Protein AF-A0A9D6RI57-F1 (afdb_monomer)

Structure (mmCIF, N/CA/C/O backbone):
data_AF-A0A9D6RI57-F1
#
_entry.id   AF-A0A9D6RI57-F1
#
loop_
_atom_site.group_PDB
_atom_site.id
_atom_site.type_symbol
_atom_site.label_atom_id
_atom_site.label_alt_id
_atom_site.label_comp_id
_atom_site.label_asym_id
_atom_site.label_entity_id
_atom_site.label_seq_id
_atom_site.pdbx_PDB_ins_code
_atom_site.Cartn_x
_atom_site.Cartn_y
_atom_site.Cartn_z
_atom_site.occupancy
_atom_site.B_iso_or_equiv
_atom_site.auth_seq_id
_atom_site.auth_comp_id
_atom_site.auth_asym_id
_atom_site.auth_atom_id
_atom_site.pdbx_PDB_model_num
ATOM 1 N N . MET A 1 1 ? -22.264 -11.348 12.246 1.00 58.94 1 MET A N 1
ATOM 2 C CA . MET A 1 1 ? -21.006 -10.604 12.469 1.00 58.94 1 MET A CA 1
ATOM 3 C C . MET A 1 1 ? -20.968 -9.486 11.444 1.00 58.94 1 MET A C 1
ATOM 5 O O . MET A 1 1 ? -21.372 -9.739 10.317 1.00 58.94 1 MET A O 1
ATOM 9 N N . THR A 1 2 ? -20.612 -8.265 11.836 1.00 76.94 2 THR A N 1
ATOM 10 C CA . THR A 1 2 ? -20.466 -7.143 10.898 1.00 76.94 2 THR A CA 1
ATOM 11 C C . THR A 1 2 ? -19.278 -7.392 9.976 1.00 76.94 2 THR A C 1
ATOM 13 O O . THR A 1 2 ? -18.293 -8.001 10.395 1.00 76.94 2 THR A O 1
ATOM 16 N N . GLU A 1 3 ? -19.385 -6.957 8.724 1.00 88.62 3 GLU A N 1
ATOM 17 C CA . GLU A 1 3 ? -18.296 -7.059 7.756 1.00 88.62 3 GLU A CA 1
ATOM 18 C C . GLU A 1 3 ? -17.058 -6.282 8.247 1.00 88.62 3 GLU A C 1
ATOM 20 O O . GLU A 1 3 ? -17.234 -5.164 8.752 1.00 88.62 3 GLU A O 1
ATOM 25 N N . PRO A 1 4 ? -15.836 -6.846 8.138 1.00 95.19 4 PRO A N 1
ATOM 26 C CA . PRO A 1 4 ? -14.624 -6.178 8.592 1.00 95.19 4 PRO A CA 1
ATOM 27 C C . PRO A 1 4 ? -14.434 -4.819 7.913 1.00 95.19 4 PRO A C 1
ATOM 29 O O . PRO A 1 4 ? -14.451 -4.711 6.689 1.00 95.19 4 PRO A O 1
ATOM 32 N N . GLY A 1 5 ? -14.240 -3.777 8.711 1.00 97.94 5 GLY A N 1
ATOM 33 C CA . GLY A 1 5 ? -13.867 -2.457 8.244 1.00 97.94 5 GLY A CA 1
ATOM 34 C C . GLY A 1 5 ? 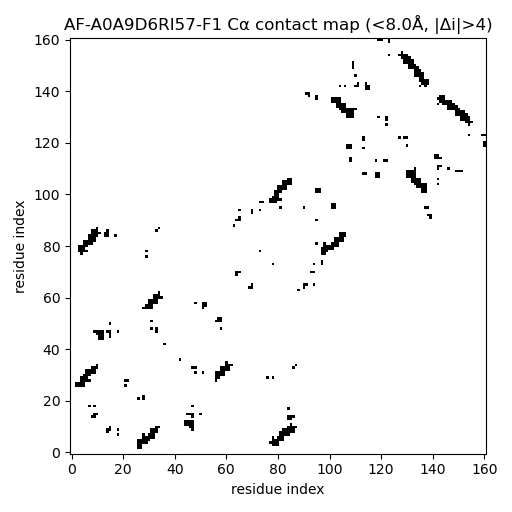-12.395 -2.397 7.840 1.00 97.94 5 GLY A C 1
ATOM 35 O O . GLY A 1 5 ? -11.517 -2.835 8.581 1.00 97.94 5 GLY A O 1
ATOM 36 N N . VAL A 1 6 ? -12.123 -1.825 6.673 1.00 98.56 6 VAL A N 1
ATOM 37 C CA . VAL A 1 6 ? -10.787 -1.786 6.075 1.00 98.56 6 VAL A CA 1
ATOM 38 C C . VAL A 1 6 ? -10.301 -0.348 5.964 1.00 98.56 6 VAL A C 1
ATOM 40 O O . VAL A 1 6 ? -11.009 0.514 5.444 1.00 98.56 6 VAL A O 1
ATOM 43 N N . VAL A 1 7 ? -9.074 -0.088 6.408 1.00 98.81 7 VAL A N 1
ATOM 44 C CA . VAL A 1 7 ? -8.341 1.136 6.058 1.00 98.81 7 VAL A CA 1
ATOM 45 C C . VAL A 1 7 ? -7.250 0.781 5.056 1.00 98.81 7 VAL A C 1
ATOM 47 O O . VAL A 1 7 ? -6.501 -0.175 5.250 1.00 98.81 7 VAL A O 1
ATOM 50 N N . VAL A 1 8 ? -7.165 1.557 3.979 1.00 98.88 8 VAL A N 1
ATOM 51 C CA . VAL A 1 8 ? -6.216 1.318 2.889 1.00 98.88 8 VAL A CA 1
ATOM 52 C C . VAL A 1 8 ? -5.184 2.436 2.853 1.00 98.88 8 VAL A C 1
ATOM 54 O O . VAL A 1 8 ? -5.531 3.609 2.815 1.00 98.88 8 VAL A O 1
ATOM 57 N N . PHE A 1 9 ? -3.914 2.072 2.817 1.00 98.81 9 PHE A N 1
ATOM 58 C CA . PHE A 1 9 ? -2.785 2.934 2.509 1.00 98.81 9 PHE A CA 1
ATOM 59 C C . PHE A 1 9 ? -2.329 2.590 1.102 1.00 98.81 9 PHE A C 1
ATOM 61 O O . PHE A 1 9 ? -1.819 1.499 0.881 1.00 98.81 9 PHE A O 1
ATOM 68 N N . ALA A 1 10 ? -2.529 3.473 0.134 1.00 98.44 10 ALA A N 1
ATOM 69 C CA . ALA A 1 10 ? -2.287 3.131 -1.260 1.00 98.44 10 ALA A CA 1
ATOM 70 C C . ALA A 1 10 ? -1.680 4.284 -2.048 1.00 98.44 10 ALA A C 1
ATOM 72 O O . ALA A 1 10 ? -1.948 5.452 -1.774 1.00 98.44 10 ALA A O 1
ATOM 73 N N . TYR A 1 11 ? -0.866 3.948 -3.044 1.00 97.38 11 TYR A N 1
ATOM 74 C CA . TYR A 1 11 ? -0.358 4.893 -4.032 1.00 97.38 11 TYR A CA 1
ATOM 75 C C . TYR A 1 11 ? -0.044 4.170 -5.346 1.00 97.38 11 TYR A C 1
ATOM 77 O O . TYR A 1 11 ? 0.114 2.949 -5.352 1.00 97.38 11 TYR A O 1
ATOM 85 N N . HIS A 1 12 ? 0.104 4.928 -6.438 1.00 95.69 12 HIS A N 1
ATOM 86 C CA . HIS A 1 12 ? 0.424 4.398 -7.768 1.00 95.69 12 HIS A CA 1
ATOM 87 C C . HIS A 1 12 ? -0.678 3.495 -8.363 1.00 95.69 12 HIS A C 1
ATOM 89 O O . HIS A 1 12 ? -1.696 3.218 -7.728 1.00 95.69 12 HIS A O 1
ATOM 95 N N . ASP A 1 13 ? -0.463 3.005 -9.587 1.00 95.56 13 ASP A N 1
ATOM 96 C CA . ASP A 1 13 ? -1.379 2.082 -10.268 1.00 95.56 13 ASP A CA 1
ATOM 97 C C . ASP A 1 13 ? -1.678 0.813 -9.471 1.00 95.56 13 ASP A C 1
ATOM 99 O O . ASP A 1 13 ? -2.827 0.387 -9.453 1.00 95.56 13 ASP A O 1
ATOM 103 N N . VAL A 1 14 ? -0.689 0.243 -8.771 1.00 95.81 14 VAL A N 1
ATOM 104 C CA . VAL A 1 14 ? -0.912 -0.939 -7.922 1.00 95.81 14 VAL A CA 1
ATOM 105 C C . VAL A 1 14 ? -1.887 -0.614 -6.795 1.00 95.81 14 VAL A C 1
ATOM 107 O O . VAL A 1 14 ? -2.785 -1.402 -6.511 1.00 95.81 14 VAL A O 1
ATOM 110 N N . GLY A 1 15 ? -1.766 0.572 -6.194 1.00 98.06 15 GLY A N 1
ATOM 111 C CA . GLY A 1 15 ? -2.721 1.055 -5.207 1.00 98.06 15 GLY A CA 1
ATOM 112 C C . GLY A 1 15 ? -4.139 1.185 -5.762 1.00 98.06 15 GLY A C 1
ATOM 113 O O . GLY A 1 15 ? -5.085 0.831 -5.065 1.00 98.06 15 GLY A O 1
ATOM 114 N N . VAL A 1 16 ? -4.291 1.650 -7.008 1.00 98.31 16 VAL A N 1
ATOM 115 C CA . VAL A 1 16 ? -5.599 1.750 -7.679 1.00 98.31 16 VAL A CA 1
ATOM 116 C C . VAL A 1 16 ? -6.178 0.370 -7.979 1.00 98.31 16 VAL A C 1
ATOM 118 O O . VAL A 1 16 ? -7.321 0.128 -7.616 1.00 98.31 16 VAL A O 1
ATOM 121 N N . GLU A 1 17 ? -5.404 -0.546 -8.569 1.00 98.12 17 GLU A N 1
ATOM 122 C CA . GLU A 1 17 ? -5.868 -1.913 -8.867 1.00 98.12 17 GLU A CA 1
ATOM 123 C C . GLU A 1 17 ? -6.296 -2.662 -7.601 1.00 98.12 17 GLU A C 1
ATOM 125 O O . GLU A 1 17 ? -7.348 -3.295 -7.561 1.00 98.12 17 GLU A O 1
ATOM 130 N N . CYS A 1 18 ? -5.513 -2.559 -6.524 1.00 98.12 18 CYS A N 1
ATOM 131 C CA . CYS A 1 18 ? -5.852 -3.234 -5.275 1.00 98.12 18 CYS A CA 1
ATOM 132 C C . CYS A 1 18 ? -7.073 -2.603 -4.601 1.00 98.12 18 CYS A C 1
ATOM 134 O O . CYS A 1 18 ? -7.903 -3.311 -4.032 1.00 98.12 18 CYS A O 1
ATOM 136 N N . LEU A 1 19 ? -7.206 -1.275 -4.669 1.00 98.50 19 LEU A N 1
ATOM 137 C CA . LEU A 1 19 ? -8.388 -0.587 -4.164 1.00 98.50 19 LEU A CA 1
ATOM 138 C C . LEU A 1 19 ? -9.642 -0.973 -4.964 1.00 98.50 19 LEU A C 1
ATOM 140 O O . LEU A 1 19 ? -10.680 -1.229 -4.357 1.00 98.50 19 LEU A O 1
ATOM 144 N N . ASP A 1 20 ? -9.533 -1.081 -6.290 1.00 98.50 20 ASP A N 1
ATOM 145 C CA . ASP A 1 20 ? -10.615 -1.539 -7.167 1.00 98.50 20 ASP A CA 1
ATOM 146 C C . ASP A 1 20 ? -11.031 -2.975 -6.865 1.00 98.50 20 ASP A C 1
ATOM 148 O O . ASP A 1 20 ? -12.217 -3.247 -6.683 1.00 98.50 20 ASP A O 1
ATOM 152 N N . ALA A 1 21 ? -10.064 -3.871 -6.662 1.00 98.12 21 ALA A N 1
ATOM 153 C CA . ALA A 1 21 ? -10.338 -5.240 -6.248 1.00 98.12 21 ALA A CA 1
ATOM 154 C C . ALA A 1 21 ? -11.124 -5.298 -4.924 1.00 98.12 21 ALA A C 1
ATOM 156 O O . ALA A 1 21 ? -12.087 -6.060 -4.815 1.00 98.12 21 ALA A O 1
ATOM 157 N N . LEU A 1 22 ? -10.768 -4.476 -3.929 1.00 98.06 22 LEU A N 1
ATOM 158 C CA . LEU A 1 22 ? -11.508 -4.398 -2.663 1.00 98.06 22 LEU A CA 1
ATOM 159 C C . LEU A 1 22 ? -12.932 -3.851 -2.855 1.00 98.06 22 LEU A C 1
ATOM 161 O O . LEU A 1 22 ? -13.879 -4.400 -2.289 1.00 98.06 22 LEU A O 1
ATOM 165 N N . VAL A 1 23 ? -13.102 -2.804 -3.669 1.00 97.88 23 VAL A N 1
ATOM 166 C CA . VAL A 1 23 ? -14.420 -2.230 -3.993 1.00 97.88 23 VAL A CA 1
ATOM 167 C C . VAL A 1 23 ? -15.300 -3.251 -4.711 1.00 97.88 23 VAL A C 1
ATOM 169 O O . VAL A 1 23 ? -16.450 -3.453 -4.326 1.00 97.88 23 VAL A O 1
ATOM 172 N N . PHE A 1 24 ? -14.760 -3.929 -5.722 1.00 97.50 24 PHE A N 1
ATOM 173 C CA . PHE A 1 24 ? -15.463 -4.952 -6.492 1.00 97.50 24 PHE A CA 1
ATOM 174 C C . PHE A 1 24 ? -15.920 -6.124 -5.615 1.00 97.50 24 PHE A C 1
ATOM 176 O O . PHE A 1 24 ? -17.007 -6.669 -5.811 1.00 97.50 24 PHE A O 1
ATOM 183 N N . ARG A 1 25 ? -15.115 -6.500 -4.614 1.00 96.56 25 ARG A N 1
ATOM 184 C CA . ARG A 1 25 ? -15.466 -7.528 -3.620 1.00 96.56 25 ARG A CA 1
ATOM 185 C C . ARG A 1 25 ? -16.484 -7.057 -2.579 1.00 96.56 25 ARG A C 1
ATOM 187 O O . ARG A 1 25 ? -16.922 -7.875 -1.777 1.00 96.56 25 ARG A O 1
ATOM 194 N N . GLY A 1 26 ? -16.878 -5.784 -2.607 1.00 96.38 26 GLY A N 1
ATOM 195 C CA . GLY A 1 26 ? -17.854 -5.209 -1.687 1.00 96.38 26 GLY A CA 1
ATOM 196 C C . GLY A 1 26 ? -17.296 -4.900 -0.300 1.00 96.38 26 GLY A C 1
ATOM 197 O O . GLY A 1 26 ? -18.087 -4.655 0.604 1.00 96.38 26 GLY A O 1
ATOM 198 N N . CYS A 1 27 ? -15.969 -4.884 -0.122 1.00 97.19 27 CYS A N 1
ATOM 199 C CA . CYS A 1 27 ? -15.362 -4.662 1.186 1.00 97.19 27 CYS A CA 1
ATOM 200 C C . CYS A 1 27 ?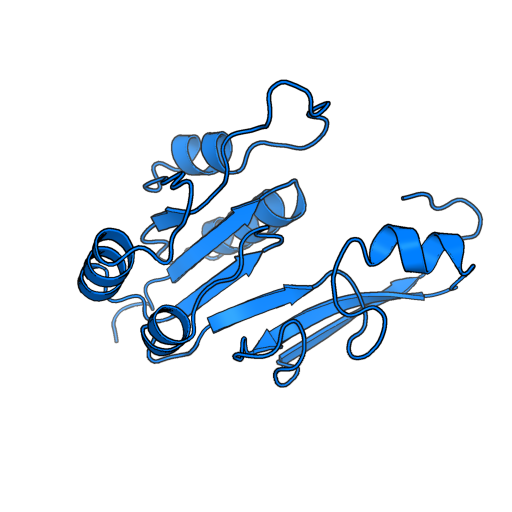 -15.771 -3.306 1.782 1.00 97.19 27 CYS A C 1
ATOM 202 O O . CYS A 1 27 ? -15.821 -2.279 1.098 1.00 97.19 27 CYS A O 1
ATOM 204 N N . ARG A 1 28 ? -15.974 -3.271 3.102 1.00 97.75 28 ARG A N 1
ATOM 205 C CA . ARG A 1 28 ? -16.283 -2.044 3.846 1.00 97.75 28 ARG A CA 1
ATOM 206 C C . ARG A 1 28 ? -15.035 -1.174 4.032 1.00 97.75 28 ARG A C 1
ATOM 208 O O . ARG A 1 28 ? -14.388 -1.201 5.078 1.00 97.75 28 ARG A O 1
ATOM 215 N N . ILE A 1 29 ? -14.707 -0.370 3.027 1.00 98.44 29 ILE A N 1
ATOM 216 C CA . ILE A 1 29 ? -13.560 0.547 3.068 1.00 98.44 29 ILE A CA 1
ATOM 217 C C . ILE A 1 29 ? -13.938 1.812 3.851 1.00 98.44 29 ILE A C 1
ATOM 219 O O . ILE A 1 29 ? -14.780 2.599 3.424 1.00 98.44 29 ILE A O 1
ATOM 223 N N . ILE A 1 30 ? -13.313 2.004 5.013 1.00 98.31 30 ILE A N 1
ATOM 224 C CA . ILE A 1 30 ? -13.561 3.129 5.926 1.00 98.31 30 ILE A CA 1
ATOM 225 C C . ILE A 1 30 ? -12.879 4.402 5.418 1.00 98.31 30 ILE A C 1
ATOM 227 O O . ILE A 1 30 ? -13.461 5.485 5.463 1.00 98.31 30 ILE A O 1
ATOM 231 N N . ALA A 1 31 ? -11.626 4.276 4.983 1.00 98.69 31 ALA A N 1
ATOM 232 C CA . ALA A 1 31 ? -10.804 5.392 4.540 1.00 98.69 31 ALA A CA 1
ATOM 233 C C . ALA A 1 31 ? -9.631 4.920 3.679 1.00 98.69 31 ALA A C 1
ATOM 235 O O . ALA A 1 31 ? -9.135 3.800 3.833 1.00 98.69 31 ALA A O 1
ATOM 236 N N . VAL A 1 32 ? -9.157 5.827 2.831 1.00 98.81 32 VAL A N 1
ATOM 237 C CA . VAL A 1 32 ? -7.945 5.687 2.029 1.00 98.81 32 VAL A CA 1
ATOM 238 C C . VAL A 1 32 ? -6.943 6.766 2.433 1.00 98.81 32 VAL A C 1
ATOM 240 O O . VAL A 1 32 ? -7.259 7.955 2.466 1.00 98.81 32 VAL A O 1
ATOM 243 N N . PHE A 1 33 ? -5.716 6.352 2.714 1.00 98.75 33 PHE A N 1
ATOM 244 C CA . PHE A 1 33 ? -4.560 7.206 2.931 1.00 98.75 33 PHE A CA 1
ATOM 245 C C . PHE A 1 33 ? -3.647 7.110 1.713 1.00 98.75 33 PHE A C 1
ATOM 247 O O . PHE A 1 33 ? -3.270 6.021 1.285 1.00 98.75 33 PHE A O 1
ATOM 254 N N . THR A 1 34 ? -3.299 8.254 1.141 1.00 98.44 34 THR A N 1
ATOM 255 C CA . THR A 1 34 ? -2.458 8.351 -0.057 1.00 98.44 34 THR A CA 1
ATOM 256 C C . THR A 1 34 ? -1.534 9.563 0.052 1.00 98.44 34 THR A C 1
ATOM 258 O O . THR A 1 34 ? -1.534 10.259 1.066 1.00 98.44 34 THR A O 1
ATOM 261 N N . HIS A 1 35 ? -0.722 9.815 -0.967 1.00 96.31 35 HIS A N 1
ATOM 262 C CA . HIS A 1 35 ? 0.195 10.951 -1.020 1.00 96.31 35 HIS A CA 1
ATOM 263 C C . HIS A 1 35 ? -0.354 12.044 -1.928 1.00 96.31 35 HIS A C 1
ATOM 265 O O . HIS A 1 35 ? -1.163 11.785 -2.820 1.00 96.31 35 HIS A O 1
ATOM 271 N N . ARG A 1 36 ? 0.104 13.276 -1.705 1.00 93.00 36 ARG A N 1
ATOM 272 C CA . ARG A 1 36 ? 0.034 14.305 -2.743 1.00 93.00 36 ARG A CA 1
ATOM 273 C C . ARG A 1 36 ? 1.148 14.035 -3.744 1.00 93.00 36 ARG A C 1
ATOM 275 O O . ARG A 1 36 ? 2.276 13.759 -3.337 1.00 93.00 36 ARG A O 1
ATOM 282 N N . ASP A 1 37 ? 0.824 14.149 -5.022 1.00 90.88 37 ASP A N 1
ATOM 283 C CA . ASP A 1 37 ? 1.806 14.036 -6.092 1.00 90.88 37 ASP A CA 1
ATOM 284 C C . ASP A 1 37 ? 2.871 15.134 -5.935 1.00 90.88 37 ASP A C 1
ATOM 286 O O . ASP A 1 37 ? 2.553 16.292 -5.637 1.00 90.88 37 ASP A O 1
ATOM 290 N N . HIS A 1 38 ? 4.146 14.776 -6.108 1.00 85.44 38 HIS A N 1
ATOM 291 C CA . HIS A 1 38 ? 5.227 15.755 -6.028 1.00 85.44 38 HIS A CA 1
ATOM 292 C C . HIS A 1 38 ? 5.246 16.607 -7.311 1.00 85.44 38 HIS A C 1
ATOM 294 O O . HIS A 1 38 ? 5.208 16.030 -8.397 1.00 85.44 38 HIS A O 1
ATOM 300 N N . PRO A 1 39 ? 5.363 17.950 -7.241 1.00 85.38 39 PRO A N 1
ATOM 301 C CA . PRO A 1 39 ? 5.282 18.819 -8.426 1.00 85.38 39 PRO A CA 1
ATOM 302 C C . PRO A 1 39 ? 6.315 18.512 -9.518 1.00 85.38 39 PRO A C 1
ATOM 304 O O . PRO A 1 39 ? 6.082 18.778 -10.693 1.00 85.38 39 PRO A O 1
ATOM 307 N N . GLU A 1 40 ? 7.466 17.971 -9.119 1.00 90.38 40 GLU A N 1
ATOM 308 C CA . GLU A 1 40 ? 8.572 17.615 -10.016 1.00 90.38 40 GLU A CA 1
ATOM 309 C C . GLU A 1 40 ? 8.527 16.150 -10.483 1.00 90.38 40 GLU A C 1
ATOM 311 O O . GLU A 1 40 ? 9.322 15.743 -11.329 1.00 90.38 40 GLU A O 1
ATOM 316 N N . GLU A 1 41 ? 7.619 15.334 -9.938 1.00 86.50 41 GLU A N 1
ATOM 317 C CA . GLU A 1 41 ? 7.457 13.949 -10.368 1.00 86.50 41 GLU A CA 1
ATOM 318 C C . GLU A 1 41 ? 6.591 13.910 -11.630 1.00 86.50 41 GLU A C 1
ATOM 320 O O . GLU A 1 41 ? 5.471 14.421 -11.665 1.00 86.50 41 GLU A O 1
ATOM 325 N N . LYS A 1 42 ? 7.096 13.277 -12.693 1.00 88.06 42 LYS A N 1
ATOM 326 C CA . LYS A 1 42 ? 6.270 13.000 -13.867 1.00 88.06 42 LYS A CA 1
ATOM 327 C C . LYS A 1 42 ? 5.232 11.949 -13.484 1.00 88.06 42 LYS A C 1
ATOM 329 O O . LYS A 1 42 ? 5.568 10.776 -13.357 1.00 88.06 42 LYS A O 1
ATOM 334 N N . ILE A 1 43 ? 3.980 12.365 -13.343 1.00 91.12 43 ILE A N 1
ATOM 335 C CA . ILE A 1 43 ? 2.873 11.465 -13.015 1.00 91.12 43 ILE A CA 1
ATOM 336 C C . ILE A 1 43 ? 2.417 10.748 -14.286 1.00 91.12 43 ILE A C 1
ATOM 338 O O . ILE A 1 43 ? 1.866 11.359 -15.201 1.00 91.12 43 ILE A O 1
ATOM 342 N N . TRP A 1 44 ? 2.704 9.451 -14.361 1.00 90.94 44 TRP A N 1
ATOM 343 C CA . TRP A 1 44 ? 2.309 8.564 -15.463 1.00 90.94 44 TRP A CA 1
ATOM 344 C C . TRP A 1 44 ? 1.360 7.444 -15.015 1.00 90.94 44 TRP A C 1
ATOM 346 O O . TRP A 1 44 ? 0.886 6.679 -15.849 1.00 90.94 44 TRP A O 1
ATOM 356 N N . PHE A 1 45 ? 1.071 7.380 -13.716 1.00 92.81 45 PHE A N 1
ATOM 357 C CA . PHE A 1 45 ? 0.193 6.410 -13.070 1.00 92.81 45 PHE A CA 1
ATOM 358 C C . PHE A 1 45 ? -1.137 7.053 -12.666 1.00 92.81 45 PHE A C 1
ATOM 360 O O . PHE A 1 45 ? -1.255 8.277 -12.554 1.00 92.81 45 PHE A O 1
ATOM 367 N N . ARG A 1 46 ? -2.157 6.231 -12.412 1.00 96.31 46 ARG A N 1
ATOM 368 C CA . ARG A 1 46 ? -3.471 6.704 -11.953 1.00 96.31 46 ARG A CA 1
ATOM 369 C C . ARG A 1 46 ? -3.437 7.193 -10.506 1.00 96.31 46 ARG A C 1
ATOM 371 O O . ARG A 1 46 ? -2.690 6.698 -9.663 1.00 96.31 46 ARG A O 1
ATOM 378 N N . SER A 1 47 ? -4.325 8.138 -10.199 1.00 97.12 47 SER A N 1
ATOM 379 C CA . SER A 1 47 ? -4.453 8.714 -8.861 1.00 97.12 47 SER A CA 1
ATOM 380 C C . SER A 1 47 ? -5.395 7.899 -7.973 1.00 97.12 47 SER A C 1
ATOM 382 O O . SER A 1 47 ? -6.609 7.869 -8.186 1.00 97.12 47 SER A O 1
ATOM 384 N N . VAL A 1 48 ? -4.844 7.321 -6.902 1.00 98.31 48 VAL A N 1
ATOM 385 C CA . VAL A 1 48 ? -5.617 6.677 -5.822 1.00 98.31 48 VAL A CA 1
ATOM 386 C C . VAL A 1 48 ? -6.620 7.648 -5.193 1.00 98.31 48 VAL A C 1
ATOM 388 O O . VAL A 1 48 ? -7.743 7.257 -4.883 1.00 98.31 48 VAL A O 1
ATOM 391 N N . ALA A 1 49 ? -6.245 8.922 -5.033 1.00 97.94 49 ALA A N 1
ATOM 392 C CA . ALA A 1 49 ? -7.132 9.932 -4.464 1.00 97.94 49 ALA A CA 1
ATOM 393 C C . ALA A 1 49 ? -8.362 10.166 -5.352 1.00 97.94 49 ALA A C 1
ATOM 395 O O . ALA A 1 49 ? -9.485 10.173 -4.850 1.00 97.94 49 ALA A O 1
ATOM 396 N N . GLN A 1 50 ? -8.155 10.316 -6.665 1.00 97.75 50 GLN A N 1
ATOM 397 C CA . GLN A 1 50 ? -9.252 10.507 -7.617 1.00 97.75 50 GLN A CA 1
ATOM 398 C C . GLN A 1 50 ? -10.161 9.278 -7.675 1.00 97.75 50 GLN A C 1
ATOM 400 O O . GLN A 1 50 ? -11.380 9.431 -7.623 1.00 97.75 50 GLN A O 1
ATOM 405 N N . TYR A 1 51 ? -9.584 8.072 -7.716 1.00 98.38 51 TYR A N 1
ATOM 406 C CA . TYR A 1 51 ? -10.356 6.829 -7.693 1.00 98.38 51 TYR A CA 1
ATOM 407 C C . TYR A 1 51 ? -11.224 6.748 -6.426 1.00 98.38 51 TYR A C 1
ATOM 409 O O . TYR A 1 51 ? -12.444 6.618 -6.496 1.00 98.38 51 TYR A O 1
ATOM 417 N N . ALA A 1 52 ? -10.630 6.920 -5.243 1.00 98.25 52 ALA A N 1
ATOM 418 C CA . ALA A 1 52 ? -11.370 6.852 -3.986 1.00 98.25 52 ALA A CA 1
ATOM 419 C C . ALA A 1 52 ? -12.493 7.908 -3.901 1.00 98.25 52 ALA A C 1
ATOM 421 O O . ALA A 1 52 ? -13.595 7.599 -3.448 1.00 98.25 52 ALA A O 1
ATOM 422 N N . GLN A 1 53 ? -12.265 9.125 -4.409 1.00 97.44 53 GLN A N 1
ATOM 423 C CA . GLN A 1 53 ? -13.294 10.168 -4.498 1.00 97.44 53 GLN A CA 1
ATOM 424 C C . GLN A 1 53 ? -14.462 9.778 -5.416 1.00 97.44 53 GLN A C 1
ATOM 426 O O . GLN A 1 53 ? -15.617 10.000 -5.047 1.00 97.44 53 GLN A O 1
ATOM 431 N N . GLN A 1 54 ? -14.192 9.168 -6.576 1.00 97.75 54 GLN A N 1
ATOM 432 C CA . GLN A 1 54 ? -15.232 8.670 -7.492 1.00 97.75 54 GLN A CA 1
ATOM 433 C C . GLN A 1 54 ? -16.129 7.624 -6.817 1.00 97.75 54 G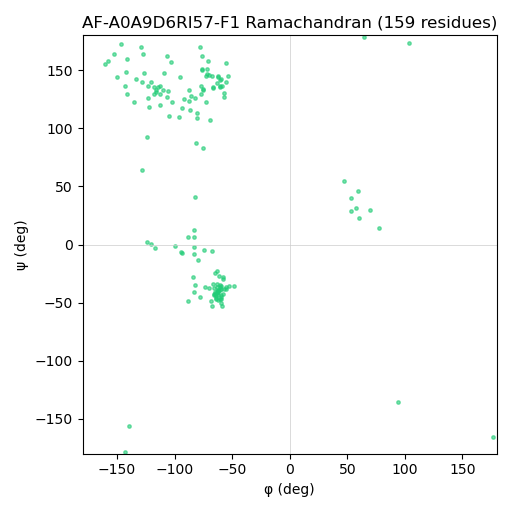LN A C 1
ATOM 435 O O . GLN A 1 54 ? -17.345 7.629 -7.010 1.00 97.75 54 GLN A O 1
ATOM 440 N N . HIS A 1 55 ? -15.541 6.799 -5.951 1.00 97.88 55 HIS A N 1
ATOM 441 C CA . HIS A 1 55 ? -16.242 5.791 -5.157 1.00 97.88 55 HIS A CA 1
ATOM 442 C C . HIS A 1 55 ? -16.776 6.312 -3.810 1.00 97.88 55 HIS A C 1
ATOM 444 O O . HIS A 1 55 ? -17.328 5.539 -3.030 1.00 97.88 55 HIS A O 1
ATOM 450 N N . ARG A 1 56 ? -16.672 7.624 -3.542 1.00 97.94 56 ARG A N 1
ATOM 451 C CA . ARG A 1 56 ? -17.131 8.286 -2.302 1.00 97.94 56 ARG A CA 1
ATOM 452 C C . ARG A 1 56 ? -16.495 7.718 -1.028 1.00 97.94 56 ARG A C 1
ATOM 454 O O . ARG A 1 56 ? -17.106 7.739 0.040 1.00 97.94 56 ARG A O 1
ATOM 461 N N . ILE A 1 57 ? -15.261 7.240 -1.135 1.00 98.44 57 ILE A N 1
ATOM 462 C CA . ILE A 1 57 ? -14.465 6.764 -0.007 1.00 98.44 57 ILE A CA 1
ATOM 463 C C . ILE A 1 57 ? -13.709 7.964 0.587 1.00 98.44 57 ILE A C 1
ATOM 465 O O . ILE A 1 57 ? -13.119 8.737 -0.172 1.00 98.44 57 ILE A O 1
ATOM 469 N N . PRO A 1 58 ? -13.701 8.163 1.919 1.00 98.50 58 PRO A N 1
ATOM 470 C CA . PRO A 1 58 ? -12.914 9.223 2.548 1.00 98.50 58 PRO A CA 1
ATOM 471 C C . PRO A 1 58 ? -11.422 9.108 2.211 1.00 98.50 58 PRO A C 1
ATOM 473 O O . PRO A 1 58 ? -10.835 8.042 2.381 1.00 98.50 58 PRO A O 1
ATOM 476 N N . VAL A 1 59 ? -10.803 10.212 1.778 1.00 98.50 59 VAL A N 1
ATOM 477 C CA . VAL A 1 59 ? -9.382 10.262 1.395 1.00 98.50 59 VAL A CA 1
ATOM 478 C C . VAL A 1 59 ? -8.610 11.224 2.285 1.00 98.50 59 VAL A C 1
ATOM 480 O O . VAL A 1 59 ? -9.043 12.357 2.506 1.00 98.50 59 VAL A O 1
ATOM 483 N N . TYR A 1 60 ? -7.431 10.799 2.733 1.00 98.44 60 TYR A N 1
ATOM 484 C CA . TYR A 1 60 ? -6.503 11.608 3.513 1.00 98.44 60 TYR A CA 1
ATOM 485 C C . TYR A 1 60 ? -5.101 11.585 2.898 1.00 98.44 60 TYR A C 1
ATOM 487 O O . TYR A 1 60 ? -4.624 10.543 2.455 1.00 98.44 60 TYR A O 1
ATOM 495 N N . THR A 1 61 ? -4.433 12.741 2.898 1.00 97.62 61 THR A N 1
ATOM 496 C CA . THR A 1 61 ? -3.059 12.894 2.388 1.00 97.62 61 THR A CA 1
ATOM 497 C C . THR A 1 61 ? -2.154 13.574 3.416 1.00 97.62 61 THR A C 1
ATOM 499 O O . THR A 1 61 ? -1.754 14.725 3.210 1.00 97.62 61 THR A O 1
ATOM 502 N N . PRO A 1 62 ? -1.916 12.954 4.581 1.00 96.94 62 PRO A N 1
ATOM 503 C CA . PRO A 1 62 ? -1.047 13.554 5.577 1.00 96.94 62 PRO A CA 1
ATOM 504 C C . PRO A 1 62 ? 0.417 13.486 5.142 1.00 96.94 62 PRO A C 1
ATOM 506 O O . PRO A 1 62 ? 0.846 12.478 4.586 1.00 96.94 62 PRO A O 1
ATOM 509 N N . ASP A 1 63 ? 1.203 14.509 5.479 1.00 94.12 63 ASP A N 1
ATOM 510 C CA . ASP A 1 63 ? 2.657 14.468 5.261 1.00 94.12 63 ASP A CA 1
ATOM 511 C C . ASP A 1 63 ? 3.296 13.302 6.043 1.00 94.12 63 ASP A C 1
ATOM 513 O O . ASP A 1 63 ? 4.211 12.629 5.570 1.00 94.12 63 ASP A O 1
ATOM 517 N N . SER A 1 64 ? 2.757 13.008 7.231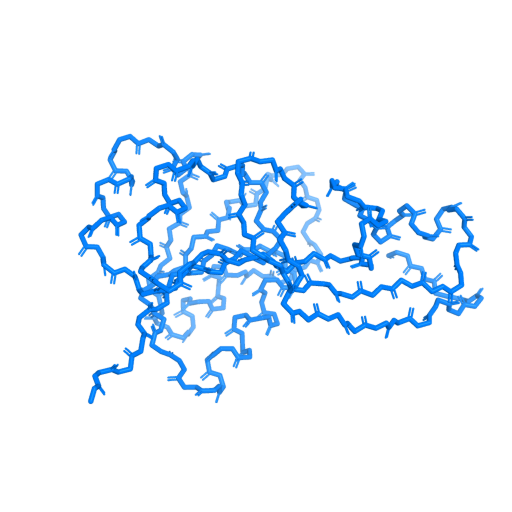 1.00 96.38 64 SER A N 1
ATOM 518 C CA . SER A 1 64 ? 3.066 11.817 8.018 1.00 96.38 64 SER A CA 1
ATOM 519 C C . SER A 1 64 ? 1.802 11.290 8.686 1.00 96.38 64 SER A C 1
ATOM 521 O O . SER A 1 64 ? 1.096 12.035 9.360 1.00 96.38 64 SER A O 1
ATOM 523 N N . VAL A 1 65 ? 1.528 9.992 8.542 1.00 97.44 65 VAL A N 1
ATOM 524 C CA . VAL A 1 65 ? 0.437 9.339 9.284 1.00 97.44 65 VAL A CA 1
ATOM 525 C C . VAL A 1 65 ? 0.836 9.000 10.725 1.00 97.44 65 VAL A C 1
ATOM 527 O O . VAL A 1 65 ? -0.013 8.733 11.563 1.00 97.44 65 VAL A O 1
ATOM 530 N N . ASN A 1 66 ? 2.129 9.056 11.047 1.00 97.94 66 ASN A N 1
ATOM 531 C CA . ASN A 1 66 ? 2.635 8.688 12.369 1.00 97.94 66 ASN A CA 1
ATOM 532 C C . ASN A 1 66 ? 2.516 9.827 13.395 1.00 97.94 66 ASN A C 1
ATOM 534 O O . ASN A 1 66 ? 3.152 9.757 14.446 1.00 97.94 66 ASN A O 1
ATOM 538 N N . THR A 1 67 ? 1.777 10.901 13.097 1.00 98.25 67 THR A N 1
ATOM 539 C CA . THR A 1 67 ? 1.551 11.965 14.083 1.00 98.25 67 THR A CA 1
ATOM 540 C C . THR A 1 67 ? 0.513 11.518 15.119 1.00 98.25 67 THR A C 1
ATOM 542 O O . THR A 1 67 ? -0.375 10.722 14.788 1.00 98.25 67 THR A O 1
ATOM 545 N N . PRO A 1 68 ? 0.577 12.020 16.368 1.00 98.19 68 PRO A N 1
ATOM 546 C CA . PRO A 1 68 ? -0.380 11.652 17.412 1.00 98.19 68 PRO A CA 1
ATOM 547 C C . PRO A 1 68 ? -1.845 11.843 16.999 1.00 98.19 68 PRO A C 1
ATOM 549 O O . PRO A 1 68 ? -2.697 11.030 17.354 1.00 98.19 68 PRO A O 1
ATOM 552 N N . GLU A 1 69 ? -2.138 12.876 16.207 1.00 98.06 69 GLU A N 1
ATOM 553 C CA . GLU A 1 69 ? -3.484 13.184 15.722 1.00 98.06 69 GLU A CA 1
ATOM 554 C C . GLU A 1 69 ? -4.012 12.095 14.779 1.00 98.06 69 GLU A C 1
ATOM 556 O O . GLU A 1 69 ? -5.161 11.668 14.903 1.00 98.06 69 GLU A O 1
ATOM 561 N N . TRP A 1 70 ? -3.182 11.606 13.854 1.00 98.19 70 TRP A N 1
ATOM 562 C CA . TRP A 1 70 ? -3.583 10.552 12.919 1.00 98.19 70 TRP A CA 1
ATOM 563 C C . TRP A 1 70 ? -3.675 9.188 13.579 1.00 98.19 70 TRP A C 1
ATOM 565 O O . TRP A 1 70 ? -4.601 8.437 13.276 1.00 98.19 70 TRP A O 1
ATOM 575 N N . ILE A 1 71 ? -2.779 8.892 14.520 1.00 98.50 71 ILE A N 1
ATOM 576 C CA . ILE A 1 71 ? -2.858 7.674 15.328 1.00 98.50 71 ILE A CA 1
ATOM 577 C C . ILE A 1 71 ? -4.171 7.662 16.123 1.00 98.50 71 ILE A C 1
ATOM 579 O O . ILE A 1 71 ? -4.891 6.663 16.101 1.00 98.50 71 ILE A O 1
ATOM 583 N N . ALA A 1 72 ? -4.526 8.773 16.780 1.00 98.38 72 ALA A N 1
ATOM 584 C CA . ALA A 1 72 ? -5.794 8.899 17.498 1.00 98.38 72 ALA A CA 1
ATOM 585 C C . ALA A 1 72 ? -6.995 8.702 16.561 1.00 98.38 72 ALA A C 1
ATOM 587 O O . ALA A 1 72 ? -7.871 7.885 16.841 1.00 98.38 72 ALA A O 1
ATOM 588 N N . ARG A 1 73 ? -6.988 9.361 15.398 1.00 98.19 73 ARG A N 1
ATOM 589 C CA . ARG A 1 73 ? -8.066 9.236 14.414 1.00 98.19 73 ARG A CA 1
ATOM 590 C C . ARG A 1 73 ? -8.208 7.812 13.867 1.00 98.19 73 ARG A C 1
ATOM 592 O O . ARG A 1 73 ? -9.323 7.339 13.686 1.00 98.19 73 ARG A O 1
ATOM 599 N N . LEU A 1 74 ? -7.104 7.107 13.615 1.00 98.31 74 LEU A N 1
ATOM 600 C CA . LEU A 1 74 ? -7.129 5.705 13.182 1.00 98.31 74 LEU A CA 1
ATOM 601 C C . LEU A 1 74 ? -7.686 4.779 14.272 1.00 98.31 74 LEU A C 1
ATOM 603 O O . LEU A 1 74 ? -8.440 3.862 13.955 1.00 98.31 74 LEU A O 1
ATOM 607 N N . ARG A 1 75 ? -7.384 5.041 15.552 1.00 98.25 75 ARG A N 1
ATOM 608 C CA . ARG A 1 75 ? -7.992 4.311 16.680 1.00 98.25 75 ARG A CA 1
ATOM 609 C C . ARG A 1 75 ? -9.503 4.538 16.750 1.00 98.25 75 ARG A C 1
ATOM 611 O O . ARG A 1 75 ? -10.243 3.588 16.978 1.00 98.25 75 ARG A O 1
ATOM 618 N N . GLU A 1 76 ? -9.966 5.763 16.507 1.00 98.06 76 GLU A N 1
ATOM 619 C CA . GLU A 1 76 ? -11.399 6.093 16.447 1.00 98.06 76 GLU A CA 1
ATOM 620 C C . GLU A 1 76 ? -12.113 5.432 15.261 1.00 98.06 76 GLU A C 1
ATOM 622 O O . GLU A 1 76 ? -13.271 5.037 15.387 1.00 98.06 76 GLU A O 1
ATOM 627 N N . MET A 1 77 ? -11.428 5.269 14.123 1.00 97.81 77 MET A N 1
ATOM 628 C CA . MET A 1 77 ? -11.969 4.553 12.960 1.00 97.81 77 MET A CA 1
ATOM 629 C C . MET A 1 77 ? -12.204 3.062 13.232 1.00 97.81 77 MET A C 1
ATOM 631 O O . MET A 1 77 ? -13.028 2.462 12.544 1.00 97.81 77 MET A O 1
ATOM 635 N N . GLN A 1 78 ? -11.491 2.477 14.203 1.00 97.25 78 GLN A N 1
ATOM 636 C CA . GLN A 1 78 ? -11.559 1.056 14.562 1.00 97.25 78 GLN A CA 1
ATOM 637 C C . GLN A 1 78 ? -11.489 0.122 13.335 1.00 97.25 78 GLN A C 1
ATOM 639 O O . GLN A 1 78 ? -12.396 -0.692 13.136 1.00 97.25 78 GLN A O 1
ATOM 644 N N . PRO A 1 79 ? -10.460 0.239 12.467 1.00 98.06 79 PRO A N 1
ATOM 645 C CA . PRO A 1 79 ? -10.303 -0.703 11.369 1.00 98.06 79 PRO A CA 1
ATOM 646 C C . PRO A 1 79 ? -10.125 -2.117 11.915 1.00 98.06 79 PRO A C 1
ATOM 648 O O . PRO A 1 79 ? -9.429 -2.336 12.901 1.00 98.06 79 PRO A O 1
ATOM 651 N N . ASP A 1 80 ? -10.720 -3.092 11.243 1.00 98.50 80 ASP A N 1
ATOM 652 C CA . ASP A 1 80 ? -10.457 -4.497 11.509 1.00 98.50 80 ASP A CA 1
ATOM 653 C C . ASP A 1 80 ? -9.182 -4.949 10.795 1.00 98.50 80 ASP A C 1
ATOM 655 O O . ASP A 1 80 ? -8.446 -5.760 11.349 1.00 98.50 80 ASP A O 1
ATOM 659 N N . ILE A 1 81 ? -8.922 -4.408 9.596 1.00 98.50 81 ILE A N 1
ATOM 660 C CA . ILE A 1 81 ? -7.765 -4.711 8.743 1.00 98.50 81 ILE A CA 1
ATOM 661 C C . ILE A 1 81 ? -7.144 -3.408 8.228 1.00 98.50 81 ILE A C 1
ATOM 663 O O . ILE A 1 81 ? -7.857 -2.470 7.854 1.00 98.50 81 ILE A O 1
ATOM 667 N N . ILE A 1 82 ? -5.814 -3.383 8.143 1.00 98.75 82 ILE A N 1
ATOM 668 C CA . ILE A 1 82 ? -5.074 -2.394 7.356 1.00 98.75 82 ILE A CA 1
ATOM 669 C C . ILE A 1 82 ? -4.441 -3.074 6.143 1.00 98.75 82 ILE A C 1
ATOM 671 O O . ILE A 1 82 ? -3.772 -4.095 6.281 1.00 98.75 82 ILE A O 1
ATOM 675 N N . PHE A 1 83 ? -4.598 -2.472 4.967 1.00 98.75 83 PHE A N 1
ATOM 676 C CA . PHE A 1 83 ? -3.824 -2.837 3.782 1.00 98.75 83 PHE A CA 1
ATOM 677 C C . PHE A 1 83 ? -2.887 -1.709 3.369 1.00 98.75 83 PHE A C 1
ATOM 679 O O . PHE A 1 83 ? -3.296 -0.553 3.323 1.00 98.75 83 PHE A O 1
ATOM 686 N N . SER A 1 84 ? -1.651 -2.055 3.024 1.00 98.62 84 SER A N 1
ATOM 687 C CA . SER A 1 84 ? -0.665 -1.194 2.383 1.00 98.62 84 SER A CA 1
ATOM 688 C C . SER A 1 84 ? -0.400 -1.693 0.964 1.00 98.62 84 SER A C 1
ATOM 690 O O . SER A 1 84 ? 0.041 -2.821 0.755 1.00 98.62 84 SER A O 1
ATOM 692 N N . PHE A 1 85 ? -0.666 -0.846 -0.023 1.00 98.31 85 PHE A N 1
ATOM 693 C CA . PHE A 1 85 ? -0.465 -1.110 -1.442 1.00 98.31 85 PHE A CA 1
ATOM 694 C C . PHE A 1 85 ? 0.435 -0.017 -2.016 1.00 98.31 85 PHE A C 1
ATOM 696 O O . PHE A 1 85 ? -0.030 1.056 -2.404 1.00 98.31 85 PHE A O 1
ATOM 703 N N . TYR A 1 86 ? 1.747 -0.263 -2.035 1.00 96.19 86 TYR A N 1
ATOM 704 C CA . TYR A 1 86 ? 2.741 0.677 -2.580 1.00 96.19 86 TYR A CA 1
ATOM 705 C C . TYR A 1 86 ? 2.770 2.046 -1.866 1.00 96.19 86 TYR A C 1
ATOM 707 O O . TYR A 1 86 ? 3.237 3.052 -2.411 1.00 96.19 86 TYR A O 1
ATOM 715 N N . TYR A 1 87 ? 2.305 2.105 -0.616 1.00 96.94 87 TYR A N 1
ATOM 716 C CA . TYR A 1 87 ? 2.401 3.311 0.195 1.00 96.94 87 TYR A CA 1
ATOM 717 C C . TYR A 1 87 ? 3.869 3.634 0.520 1.00 96.94 87 TYR A C 1
ATOM 719 O O . TYR A 1 87 ? 4.656 2.762 0.878 1.00 96.94 87 TYR A O 1
ATOM 727 N N . ARG A 1 88 ? 4.262 4.905 0.369 1.00 92.12 88 ARG A N 1
ATOM 728 C CA . ARG A 1 88 ? 5.678 5.317 0.398 1.00 92.12 88 ARG A CA 1
ATOM 729 C C . ARG A 1 88 ? 6.255 5.544 1.794 1.00 92.12 88 ARG A C 1
ATOM 731 O O . ARG A 1 88 ? 7.465 5.410 1.972 1.00 92.12 88 ARG A O 1
ATOM 738 N N . ASN A 1 89 ? 5.420 5.919 2.760 1.00 93.94 89 ASN A N 1
ATOM 739 C CA . ASN A 1 89 ? 5.883 6.298 4.093 1.00 93.94 89 ASN A CA 1
ATOM 740 C C . ASN A 1 89 ? 5.818 5.104 5.043 1.00 93.94 89 ASN A C 1
ATOM 742 O O . ASN A 1 89 ? 4.885 4.307 4.993 1.00 93.94 89 ASN A O 1
ATOM 746 N N . MET A 1 90 ? 6.790 5.020 5.950 1.00 95.06 90 MET A N 1
ATOM 747 C CA . MET A 1 90 ? 6.763 4.036 7.029 1.00 95.06 90 MET A CA 1
ATOM 748 C C . MET A 1 90 ? 5.507 4.222 7.881 1.00 95.06 90 MET A C 1
ATOM 750 O O . MET A 1 90 ? 5.193 5.350 8.263 1.00 95.06 90 MET A O 1
ATOM 754 N N . ILE A 1 91 ? 4.845 3.124 8.229 1.00 97.31 91 ILE A N 1
ATOM 755 C CA . ILE A 1 91 ? 3.731 3.102 9.178 1.00 97.31 91 ILE A CA 1
ATOM 756 C C . ILE A 1 91 ? 4.281 2.578 10.507 1.00 97.31 91 ILE A C 1
ATOM 758 O O . ILE A 1 91 ? 4.896 1.513 10.553 1.00 97.31 91 ILE A O 1
ATOM 762 N N . CYS A 1 92 ? 4.148 3.360 11.579 1.00 97.25 92 CYS A N 1
ATOM 763 C CA . CYS A 1 92 ? 4.717 3.005 12.875 1.00 97.25 92 CYS A CA 1
ATOM 764 C C . CYS A 1 92 ? 3.974 1.829 13.524 1.00 97.25 92 CYS A C 1
ATOM 766 O O . CYS A 1 92 ? 2.803 1.577 13.240 1.00 97.25 92 CYS A O 1
ATOM 768 N N . GLN A 1 93 ? 4.652 1.137 14.446 1.00 97.50 93 GLN A N 1
ATOM 769 C CA . GLN A 1 93 ? 4.088 -0.023 15.143 1.00 97.50 93 GLN A CA 1
ATOM 770 C C . GLN A 1 93 ? 2.760 0.305 15.844 1.00 97.50 93 GLN A C 1
ATOM 772 O O . GLN A 1 93 ? 1.837 -0.493 15.782 1.00 97.50 93 GLN A O 1
ATOM 777 N N . GLU A 1 94 ? 2.618 1.511 16.407 1.00 98.00 94 GLU A N 1
ATOM 778 C CA . GLU A 1 94 ? 1.367 1.937 17.047 1.00 98.00 94 GLU A CA 1
ATOM 779 C C . GLU A 1 94 ? 0.153 1.911 16.119 1.00 98.00 94 GLU A C 1
ATOM 781 O O . GLU A 1 94 ? -0.955 1.738 16.613 1.00 98.00 94 GLU A O 1
ATOM 786 N N . ILE A 1 95 ? 0.346 2.110 14.810 1.00 98.38 95 ILE A N 1
ATOM 787 C CA . ILE A 1 95 ? -0.718 2.001 13.807 1.00 98.38 95 ILE A CA 1
ATOM 788 C C . ILE A 1 95 ? -0.915 0.545 13.390 1.00 98.38 95 ILE A C 1
ATOM 790 O O . ILE A 1 95 ? -2.055 0.107 13.245 1.00 98.38 95 ILE A O 1
ATOM 794 N N . LEU A 1 96 ? 0.178 -0.206 13.215 1.00 98.25 96 LEU A N 1
ATOM 795 C CA . LEU A 1 96 ? 0.124 -1.626 12.850 1.00 98.25 96 LEU A CA 1
ATOM 796 C C . LEU A 1 96 ? -0.593 -2.477 13.911 1.00 98.25 96 LEU A C 1
ATOM 798 O O . LEU A 1 96 ? -1.200 -3.483 13.558 1.00 98.25 96 LEU A O 1
ATOM 802 N N . ASP A 1 97 ? -0.570 -2.041 15.173 1.00 98.00 97 ASP A N 1
ATOM 803 C CA . ASP A 1 97 ? -1.240 -2.701 16.300 1.00 98.00 97 ASP A CA 1
ATOM 804 C C . ASP A 1 97 ? -2.736 -2.336 16.438 1.00 98.00 97 ASP A C 1
ATOM 806 O O . ASP A 1 97 ? -3.435 -2.929 17.258 1.00 98.00 97 ASP A O 1
ATOM 810 N N . ILE A 1 98 ? -3.250 -1.359 15.674 1.00 98.38 98 ILE A N 1
ATOM 811 C CA . ILE A 1 98 ? -4.668 -0.947 15.725 1.00 98.38 98 ILE A CA 1
ATO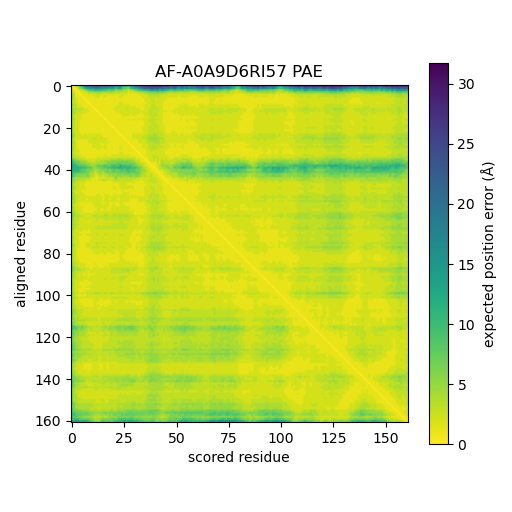M 812 C C . ILE A 1 98 ? -5.616 -2.040 15.196 1.00 98.38 98 ILE A C 1
ATOM 814 O O . ILE A 1 98 ? -6.585 -2.357 15.894 1.00 98.38 98 ILE A O 1
ATOM 818 N N . PRO A 1 99 ? -5.425 -2.594 13.980 1.00 98.19 99 PRO A N 1
ATOM 819 C CA . PRO A 1 99 ? -6.379 -3.531 13.402 1.00 98.19 99 PRO A CA 1
ATOM 820 C C . PRO A 1 99 ? -6.342 -4.896 14.088 1.00 98.19 99 PRO A C 1
ATOM 822 O O . PRO A 1 99 ? -5.328 -5.591 14.069 1.00 98.19 99 PRO A O 1
ATOM 825 N N . ARG A 1 100 ? -7.483 -5.345 14.625 1.00 96.06 100 ARG A N 1
ATOM 826 C CA . ARG A 1 100 ? -7.569 -6.637 15.337 1.00 96.06 100 ARG A CA 1
ATOM 827 C C . ARG A 1 100 ? -7.276 -7.864 14.462 1.00 96.06 100 ARG A C 1
ATOM 829 O O . ARG A 1 100 ? -6.988 -8.926 15.004 1.00 96.06 100 ARG A O 1
ATOM 836 N N . LEU A 1 101 ? -7.431 -7.753 13.139 1.00 9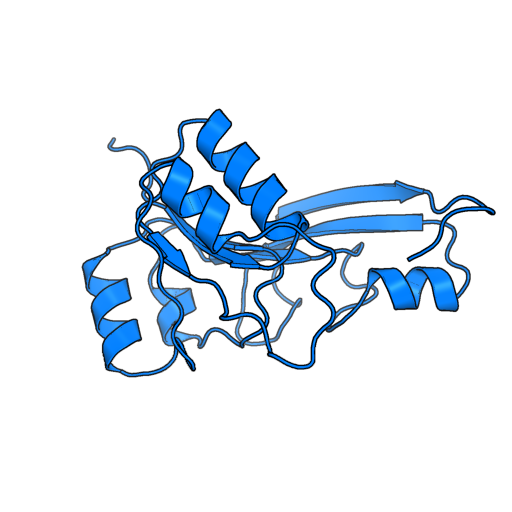7.69 101 LEU A N 1
ATOM 837 C CA . LEU A 1 101 ? -7.123 -8.817 12.174 1.00 97.69 101 LEU A CA 1
ATOM 838 C C . LEU A 1 101 ? -5.761 -8.615 11.493 1.00 97.69 101 LEU A C 1
ATOM 840 O O . LEU A 1 101 ? -5.358 -9.465 10.705 1.00 97.69 101 LEU A O 1
ATOM 844 N N . GLY A 1 102 ? -5.051 -7.530 11.813 1.00 97.69 102 GLY A N 1
ATOM 845 C CA . GLY A 1 102 ? -3.701 -7.265 11.337 1.00 97.69 102 GLY A CA 1
ATOM 846 C C . GLY A 1 102 ? -3.582 -6.227 10.227 1.00 97.69 102 GLY A C 1
ATOM 847 O O . GLY A 1 102 ? -4.559 -5.714 9.674 1.00 97.69 102 GLY A O 1
ATOM 848 N N . ALA A 1 103 ? -2.324 -5.921 9.924 1.00 98.62 103 ALA A N 1
ATOM 849 C CA . ALA A 1 103 ? -1.909 -5.037 8.851 1.00 98.62 103 ALA A CA 1
ATOM 850 C C . ALA A 1 103 ? -1.094 -5.831 7.825 1.00 98.62 103 ALA A C 1
ATOM 852 O O . ALA A 1 103 ? -0.179 -6.569 8.197 1.00 98.62 103 ALA A O 1
ATOM 853 N N . PHE A 1 104 ? -1.408 -5.666 6.545 1.00 98.69 104 PHE A N 1
ATOM 854 C CA . PHE A 1 104 ? -0.805 -6.420 5.450 1.00 98.69 104 PHE A CA 1
ATOM 855 C C . PHE A 1 104 ? -0.254 -5.485 4.387 1.00 98.69 104 PHE A C 1
ATOM 857 O O . PHE A 1 104 ? -0.827 -4.429 4.132 1.00 98.69 104 PHE A O 1
ATOM 864 N N . ASN A 1 105 ? 0.831 -5.887 3.737 1.00 98.62 105 ASN A N 1
ATOM 865 C CA . ASN A 1 105 ? 1.427 -5.146 2.637 1.00 98.62 105 ASN A CA 1
ATOM 866 C C . ASN A 1 105 ? 1.518 -6.024 1.388 1.00 98.62 105 ASN A C 1
ATOM 868 O O . ASN A 1 105 ? 1.902 -7.191 1.479 1.00 98.62 105 ASN A O 1
ATOM 872 N N . LEU A 1 106 ? 1.159 -5.449 0.239 1.00 98.25 106 LEU A N 1
ATOM 873 C CA . LEU A 1 106 ? 1.417 -6.039 -1.068 1.00 98.25 106 LEU A CA 1
ATOM 874 C C . LEU A 1 106 ? 2.740 -5.496 -1.606 1.00 98.25 106 LEU A C 1
ATOM 876 O O . LEU A 1 106 ? 2.877 -4.296 -1.863 1.00 98.25 106 LEU A O 1
ATOM 880 N N . HIS A 1 107 ? 3.695 -6.396 -1.802 1.00 97.94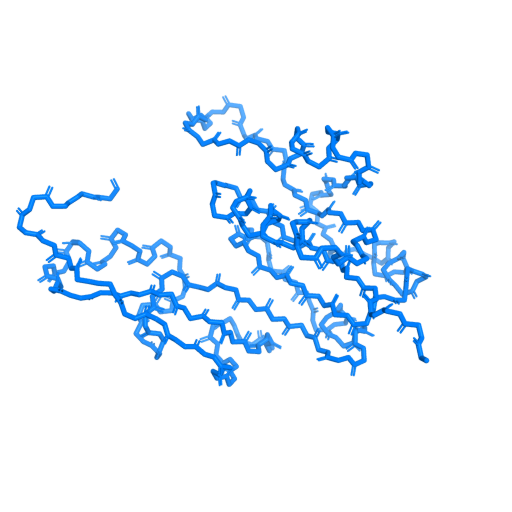 107 HIS A N 1
ATOM 881 C CA . HIS A 1 107 ? 5.037 -6.090 -2.271 1.00 97.94 107 HIS A CA 1
ATOM 882 C C . HIS A 1 107 ? 5.292 -6.698 -3.651 1.00 97.94 107 HIS A C 1
ATOM 884 O O . HIS A 1 107 ? 4.956 -7.854 -3.890 1.00 97.94 107 HIS A O 1
ATOM 890 N N . GLY A 1 108 ? 5.901 -5.933 -4.558 1.00 96.88 108 GLY A N 1
ATOM 891 C CA . GLY A 1 108 ? 6.113 -6.314 -5.964 1.00 96.88 108 GLY A CA 1
ATOM 892 C C . GLY A 1 108 ? 7.328 -7.207 -6.223 1.00 96.88 108 GLY A C 1
ATOM 893 O O . GLY A 1 108 ? 8.070 -6.953 -7.171 1.00 96.88 108 GLY A O 1
ATOM 894 N N . SER A 1 109 ? 7.584 -8.184 -5.355 1.00 97.31 109 SER A N 1
ATOM 895 C CA . SER A 1 109 ? 8.554 -9.254 -5.606 1.00 97.31 109 SER A CA 1
ATOM 896 C C . SER A 1 109 ? 8.114 -10.562 -4.962 1.00 97.31 109 SER A C 1
ATOM 898 O O . SER A 1 109 ? 7.178 -10.583 -4.161 1.00 97.31 109 SER A O 1
ATOM 900 N N . LEU A 1 110 ? 8.843 -11.641 -5.250 1.00 97.81 110 LEU A N 1
ATOM 901 C CA . LEU A 1 110 ? 8.806 -12.886 -4.485 1.00 97.81 110 LEU A CA 1
ATOM 902 C C . LEU A 1 110 ? 9.694 -12.764 -3.237 1.00 97.81 110 LEU A C 1
ATOM 904 O O . LEU A 1 110 ? 10.879 -13.108 -3.245 1.00 97.81 110 LEU A O 1
ATOM 908 N N . LEU A 1 111 ? 9.133 -12.248 -2.140 1.00 97.94 111 LEU A N 1
ATOM 909 C CA . LEU A 1 111 ? 9.824 -12.208 -0.850 1.00 97.94 111 LEU A CA 1
ATOM 910 C C . LEU A 1 111 ? 10.342 -13.604 -0.437 1.00 97.94 111 LEU A C 1
ATOM 912 O O . LEU A 1 111 ? 9.690 -14.610 -0.708 1.00 97.94 111 LEU A O 1
ATOM 916 N N . PRO A 1 112 ? 11.508 -13.691 0.233 1.00 97.25 112 PRO A N 1
ATOM 917 C CA . PRO A 1 112 ? 12.307 -12.593 0.784 1.00 97.25 112 PRO A CA 1
ATOM 918 C C . PRO A 1 112 ? 13.240 -11.900 -0.226 1.00 97.25 112 PRO A C 1
ATOM 920 O O . PRO A 1 112 ? 14.040 -11.056 0.186 1.00 97.25 112 PRO A O 1
ATOM 923 N N . GLN A 1 113 ? 13.177 -12.240 -1.517 1.00 96.69 113 GLN A N 1
ATOM 924 C CA . GLN A 1 113 ? 13.985 -11.582 -2.543 1.00 96.69 113 GLN A CA 1
ATOM 925 C C . GLN A 1 113 ? 13.479 -10.158 -2.798 1.00 96.69 113 GLN A C 1
ATOM 927 O O . GLN A 1 113 ? 12.283 -9.887 -2.698 1.00 96.69 113 GLN A O 1
ATOM 932 N N . TYR A 1 114 ? 14.389 -9.238 -3.124 1.00 96.56 114 TYR A N 1
ATOM 933 C CA . TYR A 1 114 ? 14.057 -7.851 -3.482 1.00 96.56 114 TYR A CA 1
ATOM 934 C C . TYR A 1 114 ? 13.186 -7.102 -2.452 1.00 96.56 114 TYR A C 1
ATOM 936 O O . TYR A 1 114 ? 12.303 -6.326 -2.812 1.00 96.56 114 TYR A O 1
ATOM 944 N N . ARG A 1 115 ? 13.446 -7.297 -1.150 1.00 95.81 115 ARG A N 1
ATOM 945 C CA . ARG A 1 115 ? 12.917 -6.412 -0.094 1.00 95.81 115 ARG A CA 1
ATOM 946 C C . ARG A 1 115 ? 13.306 -4.955 -0.344 1.00 95.81 115 ARG A C 1
ATOM 948 O O . ARG A 1 115 ? 14.361 -4.671 -0.912 1.00 95.81 115 ARG A O 1
ATOM 955 N N . GLY A 1 116 ? 12.529 -4.030 0.204 1.00 92.50 116 GLY A N 1
ATOM 956 C CA . GLY A 1 116 ? 12.814 -2.608 0.145 1.00 92.50 116 GLY A CA 1
ATOM 957 C C . GLY A 1 116 ? 12.116 -1.946 -1.031 1.00 92.50 116 GLY A C 1
ATOM 958 O O . GLY A 1 116 ? 10.926 -2.123 -1.254 1.00 92.50 116 GLY A O 1
ATOM 959 N N . ARG A 1 117 ? 12.829 -1.083 -1.752 1.00 92.44 117 ARG A N 1
ATOM 960 C CA . ARG A 1 117 ? 12.199 -0.164 -2.705 1.00 92.44 117 ARG A CA 1
ATOM 961 C C . ARG A 1 117 ? 12.512 -0.554 -4.137 1.00 92.44 117 ARG A C 1
ATOM 963 O O . ARG A 1 117 ? 13.623 -0.973 -4.445 1.00 92.44 117 ARG A O 1
ATOM 970 N N . VAL A 1 118 ? 11.543 -0.282 -5.008 1.00 92.69 118 VAL A N 1
ATOM 971 C CA . VAL A 1 118 ? 11.679 -0.401 -6.463 1.00 92.69 118 VAL A CA 1
ATOM 972 C C . VAL A 1 118 ? 12.053 -1.836 -6.921 1.00 92.69 118 VAL A C 1
ATOM 974 O O . VAL A 1 118 ? 12.963 -2.004 -7.733 1.00 92.69 118 VAL A O 1
ATOM 977 N N . PRO A 1 119 ? 11.385 -2.892 -6.398 1.00 95.50 119 PRO A N 1
ATOM 978 C CA . PRO A 1 119 ? 11.778 -4.284 -6.646 1.00 95.50 119 PRO A CA 1
ATOM 979 C C . PRO A 1 119 ? 11.691 -4.703 -8.118 1.00 95.50 119 PRO A C 1
ATOM 981 O O . PRO A 1 119 ? 12.555 -5.435 -8.589 1.00 95.50 119 PRO A O 1
ATOM 984 N N . ILE A 1 120 ? 10.691 -4.202 -8.852 1.00 94.44 120 ILE A N 1
ATOM 985 C CA . ILE A 1 120 ? 10.478 -4.515 -10.275 1.00 94.44 120 ILE A CA 1
ATOM 986 C C . ILE A 1 120 ? 11.698 -4.097 -11.100 1.00 94.44 120 ILE A C 1
ATOM 988 O O . ILE A 1 120 ? 12.259 -4.900 -11.840 1.00 94.44 120 ILE A O 1
ATOM 992 N N . ASN A 1 121 ? 12.164 -2.857 -10.922 1.00 95.19 121 ASN A N 1
ATOM 993 C CA . ASN A 1 121 ? 13.329 -2.353 -11.644 1.00 95.19 121 ASN A CA 1
ATOM 994 C C . ASN A 1 121 ? 14.587 -3.160 -11.313 1.00 95.19 121 ASN A C 1
ATOM 996 O O . ASN A 1 121 ? 15.375 -3.437 -12.210 1.00 95.19 121 ASN A O 1
ATOM 1000 N N . TRP A 1 122 ? 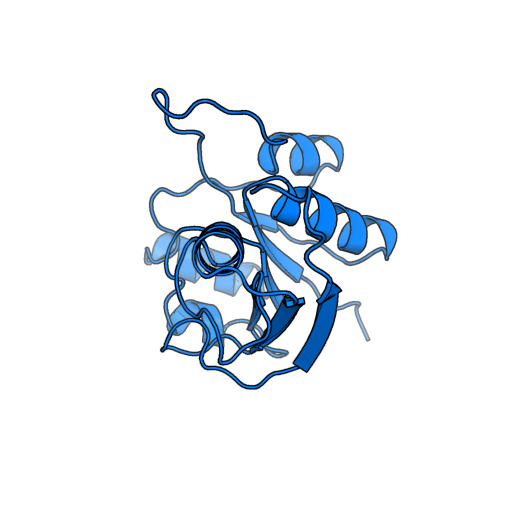14.778 -3.551 -10.050 1.00 96.94 122 TRP A N 1
ATOM 1001 C CA . TRP A 1 122 ? 15.925 -4.367 -9.656 1.00 96.94 122 TRP A CA 1
ATOM 1002 C C . TRP A 1 122 ? 15.904 -5.764 -10.278 1.00 96.94 122 TRP A C 1
ATOM 1004 O O . TRP A 1 122 ? 16.944 -6.204 -10.761 1.00 96.94 122 TRP A O 1
ATOM 1014 N N . ALA A 1 123 ? 14.746 -6.427 -10.317 1.00 96.69 123 ALA A N 1
ATOM 1015 C CA . ALA A 1 123 ? 14.609 -7.733 -10.960 1.00 96.69 123 ALA A CA 1
ATOM 1016 C C . ALA A 1 123 ? 14.966 -7.660 -12.457 1.00 96.69 123 ALA A C 1
ATOM 1018 O O . ALA A 1 123 ? 15.763 -8.457 -12.947 1.00 96.69 123 ALA A O 1
ATOM 1019 N N . VAL A 1 124 ? 14.472 -6.634 -13.163 1.00 95.12 124 VAL A N 1
ATOM 1020 C CA . VAL A 1 124 ? 14.814 -6.401 -14.577 1.00 95.12 124 VAL A CA 1
ATOM 1021 C C . VAL A 1 124 ? 16.307 -6.097 -14.752 1.00 95.12 124 VAL A C 1
ATOM 1023 O O . VAL A 1 124 ? 16.957 -6.677 -15.618 1.00 95.12 124 VAL A O 1
ATOM 1026 N N . LEU A 1 125 ? 16.881 -5.215 -13.925 1.00 95.25 125 LEU A N 1
ATOM 1027 C CA . LEU A 1 125 ? 18.299 -4.835 -14.009 1.00 95.25 125 LEU A CA 1
ATOM 1028 C C . LEU A 1 125 ? 19.250 -6.009 -13.753 1.00 95.25 125 LEU A C 1
ATOM 1030 O O . LEU A 1 125 ? 20.318 -6.067 -14.361 1.00 95.25 125 LEU A O 1
ATOM 1034 N N . ASN A 1 126 ? 18.867 -6.934 -12.876 1.00 96.12 126 ASN A N 1
ATOM 1035 C CA . ASN A 1 126 ? 19.657 -8.120 -12.566 1.00 96.12 126 ASN A CA 1
ATOM 1036 C C . ASN A 1 126 ? 19.456 -9.260 -13.576 1.00 96.12 126 ASN A C 1
ATOM 1038 O O . ASN A 1 126 ? 20.123 -10.287 -13.466 1.00 96.12 126 ASN A O 1
ATOM 1042 N N . GLY A 1 127 ? 18.587 -9.075 -14.575 1.00 95.19 127 GLY A N 1
ATOM 1043 C CA . GLY A 1 127 ? 18.310 -10.085 -15.592 1.00 95.19 127 GLY A CA 1
ATOM 1044 C C . GLY A 1 127 ? 17.557 -11.296 -15.044 1.00 95.19 127 GLY A C 1
ATOM 1045 O O . GLY A 1 127 ? 17.750 -12.403 -15.547 1.00 95.19 127 GLY A O 1
ATOM 1046 N N . GLU A 1 128 ? 16.733 -11.097 -14.012 1.00 97.44 128 GLU A N 1
ATOM 1047 C CA . GLU A 1 128 ? 15.877 -12.156 -13.485 1.00 97.44 128 GLU A CA 1
ATOM 1048 C C . GLU A 1 128 ? 14.884 -12.619 -14.555 1.00 97.44 128 GLU A C 1
ATOM 1050 O O . GLU A 1 128 ? 14.379 -11.824 -15.347 1.00 97.44 128 GLU A O 1
ATOM 1055 N N . THR A 1 129 ? 14.575 -13.915 -14.565 1.00 96.56 129 THR A N 1
ATOM 1056 C CA . THR A 1 129 ? 13.557 -14.496 -15.460 1.00 96.56 129 THR A CA 1
ATOM 1057 C C . THR A 1 129 ? 12.184 -14.597 -14.803 1.00 96.56 129 THR A C 1
ATOM 1059 O O . THR A 1 129 ? 11.210 -14.987 -15.444 1.00 96.56 129 THR A O 1
ATOM 1062 N N . GLU A 1 130 ? 12.099 -14.284 -13.514 1.00 97.31 130 GLU A N 1
ATOM 1063 C CA . GLU A 1 130 ? 10.887 -14.365 -12.711 1.00 97.31 130 GLU A CA 1
ATOM 1064 C C . GLU A 1 130 ? 10.921 -13.300 -11.608 1.00 97.31 130 GLU A C 1
ATOM 1066 O O . GLU A 1 130 ? 11.965 -12.975 -11.046 1.00 97.31 130 GLU A O 1
ATOM 1071 N N . THR A 1 131 ? 9.755 -12.747 -11.309 1.00 97.44 131 THR A N 1
ATOM 1072 C CA . THR A 1 131 ? 9.466 -11.941 -10.122 1.00 97.44 131 THR A CA 1
ATOM 1073 C C . THR A 1 131 ? 8.078 -12.341 -9.624 1.00 97.44 131 THR A C 1
ATOM 1075 O O . THR A 1 131 ? 7.625 -13.452 -9.883 1.00 97.44 131 THR A O 1
ATOM 1078 N N . GLY A 1 132 ? 7.376 -11.481 -8.897 1.00 96.88 132 GLY A N 1
ATOM 1079 C CA . GLY A 1 132 ? 6.004 -11.748 -8.508 1.00 96.88 132 GLY A CA 1
ATOM 1080 C C . GLY A 1 132 ? 5.423 -10.668 -7.621 1.00 96.88 132 GLY A C 1
ATOM 1081 O O . GLY A 1 132 ? 5.983 -9.581 -7.480 1.00 96.88 132 GLY A O 1
ATOM 1082 N N . ALA A 1 133 ? 4.305 -10.999 -6.996 1.00 97.88 133 ALA A N 1
ATOM 1083 C CA . ALA A 1 133 ? 3.701 -10.213 -5.939 1.00 97.88 133 ALA A CA 1
ATOM 1084 C C . ALA A 1 133 ? 3.610 -11.053 -4.664 1.00 97.88 133 ALA A C 1
ATOM 1086 O O . ALA A 1 133 ? 3.280 -12.234 -4.712 1.00 97.88 133 ALA A O 1
ATOM 1087 N N . THR A 1 134 ? 3.880 -10.433 -3.519 1.00 98.69 134 THR A N 1
ATOM 1088 C CA . THR A 1 134 ? 3.741 -11.054 -2.202 1.00 98.69 134 THR A CA 1
ATOM 1089 C C . THR A 1 134 ? 2.796 -10.240 -1.338 1.00 98.69 134 THR A C 1
ATOM 1091 O O . THR A 1 134 ? 3.052 -9.060 -1.099 1.00 98.69 134 THR A O 1
ATOM 1094 N N . LEU A 1 135 ? 1.763 -10.878 -0.793 1.00 98.56 135 LEU A N 1
ATOM 1095 C CA . LEU A 1 135 ? 1.007 -10.339 0.332 1.00 98.56 135 LEU A CA 1
ATOM 1096 C C . LEU A 1 135 ? 1.627 -10.866 1.628 1.00 98.56 135 LEU A C 1
ATOM 1098 O O . LEU A 1 135 ? 1.762 -12.075 1.810 1.00 98.56 135 LEU A O 1
ATOM 1102 N N . HIS A 1 136 ? 2.002 -9.977 2.541 1.00 98.69 136 HIS A N 1
ATOM 1103 C CA . HIS A 1 136 ? 2.642 -10.369 3.796 1.00 98.69 136 HIS A CA 1
ATOM 1104 C C . HIS A 1 136 ? 2.169 -9.525 4.978 1.00 98.69 136 HIS A C 1
ATOM 1106 O O . HIS A 1 136 ? 1.691 -8.400 4.813 1.00 98.69 136 HIS A O 1
ATOM 1112 N N . TRP A 1 137 ? 2.350 -10.052 6.187 1.00 98.44 137 TRP A N 1
ATOM 1113 C CA . TRP A 1 137 ? 2.125 -9.314 7.426 1.00 98.44 137 TRP A CA 1
ATOM 1114 C C . TRP A 1 137 ? 3.088 -8.130 7.529 1.00 98.44 137 TRP A C 1
ATOM 1116 O O . TRP A 1 137 ? 4.280 -8.231 7.222 1.00 98.44 137 TRP A O 1
ATOM 1126 N N . MET A 1 138 ? 2.592 -6.991 7.991 1.00 98.19 138 MET A N 1
ATOM 1127 C CA . MET A 1 138 ? 3.425 -5.842 8.313 1.00 98.19 138 MET A CA 1
ATOM 1128 C C . MET A 1 138 ? 3.955 -5.973 9.736 1.00 98.19 138 MET A C 1
ATOM 1130 O O . MET A 1 138 ? 3.201 -6.136 10.691 1.00 98.19 138 MET A O 1
ATOM 1134 N N . VAL A 1 139 ? 5.269 -5.852 9.877 1.00 95.81 139 VAL A N 1
ATOM 1135 C CA . VAL A 1 139 ? 5.966 -5.816 11.165 1.00 95.81 139 VAL A CA 1
ATOM 1136 C C . VAL A 1 139 ? 6.896 -4.607 11.190 1.00 95.81 139 VAL A C 1
ATOM 1138 O O . VAL A 1 139 ? 7.151 -3.991 10.155 1.00 95.81 139 VAL A O 1
ATOM 1141 N N . LYS A 1 140 ? 7.466 -4.283 12.356 1.00 91.94 140 LYS A N 1
ATOM 1142 C CA . LYS A 1 140 ? 8.399 -3.153 12.521 1.00 91.94 140 LYS A CA 1
ATOM 1143 C C . LYS A 1 140 ? 9.513 -3.096 11.466 1.00 91.94 140 LYS A C 1
ATOM 1145 O O . LYS A 1 140 ? 9.955 -2.012 11.093 1.00 91.94 140 LYS A O 1
ATOM 1150 N N . ARG A 1 141 ? 10.015 -4.256 11.031 1.00 92.94 141 ARG A N 1
ATOM 1151 C CA . ARG A 1 141 ? 10.995 -4.348 9.945 1.00 92.94 141 ARG A CA 1
ATOM 1152 C C . ARG A 1 141 ? 10.259 -4.417 8.595 1.00 92.94 141 ARG A C 1
ATOM 1154 O O . ARG A 1 141 ? 9.491 -5.358 8.404 1.00 92.94 141 ARG A O 1
ATOM 1161 N N . PRO A 1 142 ? 10.532 -3.499 7.651 1.00 89.81 142 PRO A N 1
ATOM 1162 C CA . PRO A 1 142 ? 9.916 -3.519 6.324 1.00 89.81 142 PRO A CA 1
ATOM 1163 C C . PRO A 1 142 ? 10.114 -4.848 5.598 1.00 89.81 142 PRO A C 1
ATOM 1165 O O . PRO A 1 142 ? 11.199 -5.434 5.672 1.00 89.81 142 PRO A O 1
ATOM 1168 N N . ASP A 1 143 ? 9.060 -5.289 4.909 1.00 93.44 143 ASP A N 1
ATOM 1169 C CA . ASP A 1 143 ? 9.037 -6.457 4.016 1.00 93.44 143 ASP A CA 1
ATOM 1170 C C . ASP A 1 143 ? 9.550 -7.758 4.659 1.00 93.44 143 ASP A C 1
ATOM 1172 O O . ASP A 1 143 ? 10.130 -8.626 4.000 1.00 93.44 143 ASP A O 1
ATOM 1176 N N . ALA A 1 144 ? 9.399 -7.878 5.981 1.00 95.94 144 ALA A N 1
ATOM 1177 C CA . ALA A 1 144 ? 9.979 -8.962 6.772 1.00 95.94 144 ALA A CA 1
ATOM 1178 C C . ALA A 1 144 ? 8.968 -9.758 7.604 1.00 95.94 144 ALA A C 1
ATOM 1180 O O . ALA A 1 144 ? 9.395 -10.640 8.347 1.00 95.94 144 ALA A O 1
ATOM 1181 N N . GLY A 1 145 ? 7.676 -9.442 7.515 1.00 96.94 145 GLY A N 1
ATOM 1182 C CA . GLY A 1 145 ? 6.647 -10.254 8.158 1.00 96.94 145 GLY A CA 1
ATOM 1183 C C . GLY A 1 145 ? 6.339 -11.517 7.362 1.00 96.94 145 GLY A C 1
ATOM 1184 O O . GLY A 1 145 ? 6.799 -11.682 6.229 1.00 96.94 145 GLY A O 1
ATOM 1185 N N . ASP A 1 146 ? 5.568 -12.403 7.984 1.00 98.06 146 ASP A N 1
ATOM 1186 C CA . ASP A 1 146 ? 5.231 -13.695 7.401 1.00 98.06 146 ASP A CA 1
ATOM 1187 C C . ASP A 1 146 ? 4.440 -13.526 6.102 1.00 98.06 146 ASP A C 1
ATOM 1189 O O . ASP A 1 146 ? 3.632 -12.607 5.942 1.00 98.06 146 ASP A O 1
ATOM 1193 N N . ILE A 1 147 ? 4.690 -14.423 5.158 1.00 98.62 147 ILE A N 1
ATOM 1194 C CA . ILE A 1 147 ? 4.021 -14.431 3.862 1.00 98.62 147 ILE A CA 1
ATOM 1195 C C . ILE A 1 147 ? 2.621 -15.017 4.046 1.00 98.62 147 ILE A C 1
ATOM 1197 O O . ILE A 1 147 ? 2.463 -16.084 4.638 1.00 98.62 147 ILE A O 1
ATOM 1201 N N . VAL A 1 148 ? 1.615 -14.305 3.543 1.00 98.31 148 VAL A N 1
ATOM 1202 C CA . VAL A 1 148 ? 0.232 -14.790 3.461 1.00 98.31 148 VAL A CA 1
ATOM 1203 C C . VAL A 1 148 ? 0.038 -15.541 2.153 1.00 98.31 148 VAL A C 1
ATOM 1205 O O . VAL A 1 148 ? -0.496 -16.645 2.165 1.00 98.31 148 VAL A O 1
ATOM 1208 N N . ASP A 1 149 ? 0.477 -14.938 1.047 1.00 98.38 149 ASP A N 1
ATOM 1209 C CA . ASP A 1 149 ? 0.367 -15.516 -0.289 1.00 98.38 149 ASP A CA 1
ATOM 1210 C C . ASP A 1 149 ? 1.400 -14.909 -1.252 1.00 98.38 149 ASP A C 1
ATOM 1212 O O . ASP A 1 149 ? 1.891 -13.794 -1.025 1.00 98.38 149 ASP A O 1
ATOM 1216 N N . GLN A 1 150 ? 1.718 -15.638 -2.322 1.00 98.38 150 GLN A N 1
ATOM 1217 C CA . GLN A 1 150 ? 2.634 -15.218 -3.381 1.00 98.38 150 GLN A CA 1
ATOM 1218 C C . GLN A 1 150 ? 2.171 -15.687 -4.752 1.00 98.38 150 GLN A C 1
ATOM 1220 O O . GLN A 1 150 ? 1.855 -16.858 -4.929 1.00 98.38 150 GLN A O 1
ATOM 1225 N N . GLU A 1 151 ? 2.262 -14.790 -5.731 1.00 98.12 151 GLU A N 1
ATOM 1226 C CA . GLU A 1 151 ? 1.999 -15.104 -7.133 1.00 98.12 151 GLU A CA 1
ATOM 1227 C C . GLU A 1 151 ? 3.239 -14.783 -7.981 1.00 98.12 151 GLU A C 1
ATOM 1229 O O . GLU A 1 151 ? 3.658 -13.617 -8.019 1.00 98.12 151 GLU A O 1
ATOM 1234 N N . PRO A 1 152 ? 3.852 -15.780 -8.645 1.00 97.94 152 PRO A N 1
ATOM 1235 C CA . PRO A 1 152 ? 4.985 -15.561 -9.532 1.00 97.94 152 PRO A CA 1
ATOM 1236 C C . PRO A 1 152 ? 4.557 -14.966 -10.877 1.00 97.94 152 PRO A C 1
ATOM 1238 O O . PRO A 1 152 ? 3.475 -15.228 -11.396 1.00 97.94 152 PRO A O 1
ATOM 1241 N N . VAL A 1 153 ? 5.452 -14.184 -11.475 1.00 96.56 153 VAL A N 1
ATOM 1242 C CA . VAL A 1 153 ? 5.294 -13.586 -12.802 1.00 96.56 153 VAL A CA 1
ATOM 1243 C C . VAL A 1 153 ? 6.594 -13.766 -13.574 1.00 96.56 153 VAL A C 1
ATOM 1245 O O . VAL A 1 153 ? 7.655 -13.321 -13.140 1.00 96.56 153 VAL A O 1
ATOM 1248 N N . THR A 1 154 ? 6.515 -14.404 -14.741 1.00 97.69 154 THR A N 1
ATOM 1249 C CA . THR A 1 154 ? 7.660 -14.552 -15.647 1.00 97.69 154 THR A CA 1
ATOM 1250 C C . THR A 1 154 ? 8.082 -13.195 -16.209 1.00 97.69 154 THR A C 1
ATOM 1252 O O . THR A 1 154 ? 7.235 -12.430 -16.662 1.00 97.69 154 THR A O 1
ATOM 1255 N N . ILE A 1 155 ? 9.390 -12.931 -16.234 1.00 97.00 155 ILE A N 1
ATOM 1256 C CA . ILE A 1 155 ? 9.990 -11.787 -16.926 1.00 97.00 155 ILE A CA 1
ATOM 1257 C C . ILE A 1 155 ? 10.462 -12.272 -18.297 1.00 97.00 155 ILE A C 1
ATOM 1259 O O . ILE A 1 155 ? 11.407 -13.056 -18.423 1.00 97.00 155 ILE A O 1
ATOM 1263 N N . GLY A 1 156 ? 9.772 -11.831 -19.342 1.00 95.50 156 GLY A N 1
ATOM 1264 C CA . GLY A 1 156 ? 10.107 -12.127 -20.723 1.00 95.50 156 GLY A CA 1
ATOM 1265 C C . GLY A 1 156 ? 11.297 -11.305 -21.237 1.00 95.50 156 GLY A C 1
ATOM 1266 O O . GLY A 1 156 ? 11.609 -10.234 -20.722 1.00 95.50 156 GLY A O 1
ATOM 1267 N N . PRO A 1 157 ? 11.928 -11.726 -22.348 1.00 92.50 157 PRO A N 1
ATOM 1268 C CA . PRO A 1 157 ? 13.108 -11.055 -22.910 1.00 92.50 157 PRO A CA 1
ATOM 1269 C C . PRO A 1 157 ? 12.833 -9.654 -23.486 1.00 92.50 157 PRO A C 1
ATOM 1271 O O . PRO A 1 157 ? 13.754 -8.995 -23.964 1.00 92.50 157 PRO A O 1
ATOM 1274 N N . ARG A 1 158 ? 11.566 -9.225 -23.526 1.00 94.31 158 ARG A N 1
ATOM 1275 C CA . ARG A 1 158 ? 11.131 -7.904 -24.005 1.00 94.31 158 ARG A CA 1
ATOM 1276 C C . ARG A 1 158 ? 10.400 -7.096 -22.935 1.00 94.31 158 ARG A C 1
ATOM 1278 O O . ARG A 1 158 ? 9.962 -5.992 -23.249 1.00 94.31 158 ARG A O 1
ATOM 1285 N N . ASP A 1 159 ? 10.244 -7.642 -21.731 1.00 94.00 159 ASP A N 1
ATOM 1286 C CA . ASP A 1 159 ? 9.609 -6.909 -20.645 1.00 94.00 159 ASP A CA 1
ATOM 1287 C C . ASP A 1 159 ? 10.524 -5.781 -20.173 1.00 94.00 159 ASP A C 1
ATOM 1289 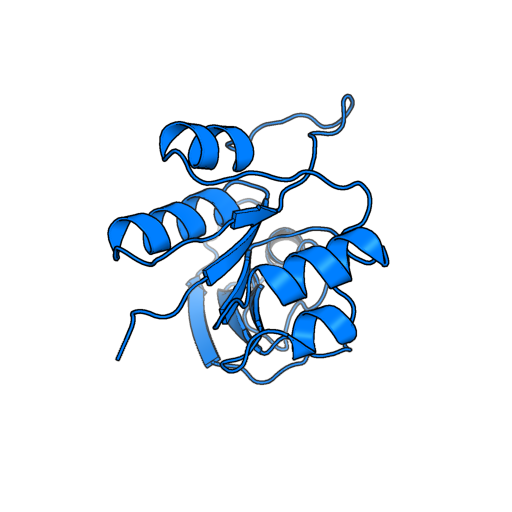O O . ASP A 1 159 ? 11.755 -5.878 -20.202 1.00 94.00 159 ASP A O 1
ATOM 1293 N N . THR A 1 160 ? 9.900 -4.682 -19.767 1.00 90.31 160 THR A N 1
ATOM 1294 C CA . THR A 1 160 ? 10.571 -3.503 -19.224 1.00 90.31 160 THR A CA 1
ATOM 1295 C C . THR A 1 160 ? 9.944 -3.132 -17.889 1.00 90.31 160 THR A C 1
ATOM 1297 O O . THR A 1 160 ? 8.856 -3.601 -17.556 1.00 90.31 160 THR A O 1
ATOM 1300 N N . ALA A 1 161 ? 10.646 -2.292 -17.128 1.00 79.94 161 ALA A N 1
ATOM 1301 C CA . ALA A 1 161 ? 10.106 -1.699 -15.910 1.00 79.94 161 ALA A CA 1
ATOM 1302 C C . ALA A 1 161 ? 8.992 -0.678 -16.194 1.00 79.94 161 ALA A C 1
ATOM 1304 O O . ALA A 1 161 ? 8.942 -0.165 -17.339 1.00 79.94 161 ALA A O 1
#

Secondary structure (DSSP, 8-state):
-PPPEEEEEE-HHHHHHHHHHHHHTT-EEEEEE-PPPPTTS---S--HHHHHHHTT--EE--S-TTSHHHHHHHHHH--SEEEEES--SPPPHHHHTS-TT-EEEEESSSTTTT-SS-HHHHHHHTT-SEEEEEEEE--SSTT-SPEEEEEEEE--TT---

Nearest PDB structures (foldseek):
  5j63-assembly2_B  TM=9.792E-01  e=3.340E-24  Escherichia coli H736
  5j63-assembly1_A  TM=9.815E-01  e=9.249E-24  Escherichia coli H736
  5j63-assembly3_C  TM=9.799E-01  e=1.355E-23  Escherichia coli H736
  2bln-assembly2_B  TM=9.909E-01  e=5.158E-23  Escherichia coli
  5j63-assembly4_D  TM=9.780E-01  e=8.054E-23  Escherichia coli H736

Solvent-accessible surface area (backbone atoms only — not comparable to full-atom values): 9149 Å² total; per-residue (Å²): 132,80,80,64,32,28,33,38,30,24,25,46,48,66,14,38,55,54,50,48,52,41,53,75,71,63,54,47,63,66,34,39,36,35,74,74,84,56,93,87,55,86,82,86,60,56,56,36,64,59,53,34,51,77,71,70,35,49,73,46,62,60,98,59,64,75,41,74,69,46,46,51,51,50,57,73,64,58,31,28,30,34,42,32,26,64,50,89,70,86,79,45,60,80,58,48,68,56,19,84,76,33,27,35,34,50,39,63,20,52,70,82,46,61,61,80,76,67,31,54,52,51,38,58,74,71,67,44,59,57,45,22,38,22,38,23,40,62,48,91,54,80,78,64,35,61,77,76,48,76,48,80,38,78,45,56,101,81,67,76,120

Radius of gyration: 15.93 Å; Cα contacts (8 Å, |Δi|>4): 307; chains: 1; bounding box: 41×34×42 Å

pLDDT: mean 96.12, std 4.46, range [58.94, 98.88]

Foldseek 3Di:
DDAFEEEEEADFQQRLVVVVVCVVVVHRYQAYEYADDDPPDDDPTDGPVVSCVVVVHHYDHDPDCPDPVNLVVLLVSQGQEYEYGPHDDDDDVSNQVRHVNGYKYKDWFDPPPQFDPDSVQVCVVVVHQKTWIWIFGDDRDGPPGGTPDIDMDGDDPPDDD

Mean predicted aligned error: 3.01 Å

Sequence (161 aa):
MTEPGVVVFAYHDVGVECLDALVFRGCRIIAVFTHRDHPEEKIWFRSVAQYAQQHRIPVYTPDSVNTPEWIARLREMQPDIIFSFYYRNMICQEILDIPRLGAFNLHGSLLPQYRGRVPINWAVLNGETETGATLHWMVKRPDAGDIVDQEPVTIGPRDTA